Protein AF-A0A959W5G0-F1 (afdb_monomer_lite)

Secondary structure (DSSP, 8-state):
-EEEEETTTTEEEEESS--S---EEEEEETTTEEEEEETTEEEEEEEESTTGGGGGHHHHHHHH---HHHHHHHHHHHHT-TTS-EE-----GGGS-S----

Sequence (102 aa):
MKAYYDSKADAIGIELVPVDRIDEDYAVHDTYCHVGRLDGQPFTIEFLGTPEALEYVEEAAKVTGVNPQLLVAVTKAVLAAPDRDITFEFDDPFYENESLVA

Foldseek 3Di:
DKWAADPVQRKIKDFPDDDPDFDDKDPLPPAAWIFTDDPNATGMIMGGDPPVSLVCLVSVCVSRVNDSVVSNVRVVVCVVPNPDMDDDDDPDVPPPDPDPDD

Radius of gyration: 13.43 Å; chains: 1; bounding box: 36×28×38 Å

pLDDT: mean 79.84, std 14.94, range [34.97, 92.38]

Structure (mmCIF, N/CA/C/O backbone):
data_AF-A0A959W5G0-F1
#
_entry.id   AF-A0A959W5G0-F1
#
loop_
_atom_site.group_PDB
_atom_site.id
_atom_site.type_symbol
_atom_site.label_atom_id
_atom_site.label_alt_id
_atom_site.label_comp_id
_atom_site.label_asym_id
_atom_site.label_entity_id
_atom_site.label_seq_id
_atom_site.pdbx_PDB_ins_code
_atom_site.Cartn_x
_atom_site.Cartn_y
_atom_site.Cartn_z
_atom_site.occupancy
_atom_site.B_iso_or_equiv
_atom_site.auth_seq_id
_atom_site.auth_comp_id
_atom_site.auth_asym_id
_atom_site.auth_atom_id
_atom_site.pdbx_PDB_model_num
ATOM 1 N N . MET A 1 1 ? -7.468 -9.614 2.327 1.00 85.62 1 MET A N 1
ATOM 2 C CA . MET A 1 1 ? -6.685 -8.552 1.658 1.00 85.62 1 MET A CA 1
ATOM 3 C C . MET A 1 1 ? -6.486 -8.926 0.192 1.00 85.62 1 MET A C 1
ATOM 5 O O . MET A 1 1 ? -6.278 -10.100 -0.108 1.00 85.62 1 MET A O 1
ATOM 9 N N . LYS A 1 2 ? -6.546 -7.968 -0.732 1.00 88.69 2 LYS A N 1
ATOM 10 C CA . LYS A 1 2 ? -6.262 -8.178 -2.161 1.00 88.69 2 LYS A CA 1
ATOM 11 C C . LYS A 1 2 ? -5.194 -7.186 -2.606 1.00 88.69 2 LYS A C 1
ATOM 13 O O . LYS A 1 2 ? -5.238 -6.041 -2.188 1.00 88.69 2 LYS A O 1
ATOM 18 N N . ALA A 1 3 ? -4.248 -7.606 -3.436 1.00 90.81 3 ALA A N 1
ATOM 19 C CA . ALA A 1 3 ? -3.251 -6.709 -4.001 1.00 90.81 3 ALA A CA 1
ATOM 20 C C . ALA A 1 3 ? -3.083 -6.933 -5.504 1.00 90.81 3 ALA A C 1
ATOM 22 O O . ALA A 1 3 ? -3.235 -8.054 -5.994 1.00 90.81 3 ALA A O 1
ATOM 23 N N . TYR A 1 4 ? -2.780 -5.868 -6.235 1.00 91.31 4 TYR A N 1
ATOM 24 C CA . TYR A 1 4 ? -2.648 -5.888 -7.688 1.00 91.31 4 TYR A CA 1
ATOM 25 C C . TYR A 1 4 ? -1.644 -4.836 -8.157 1.00 91.31 4 TYR A C 1
ATOM 27 O O . TYR A 1 4 ? -1.378 -3.854 -7.463 1.00 91.31 4 TYR A O 1
ATOM 35 N N . TYR A 1 5 ? -1.085 -5.057 -9.344 1.00 91.31 5 TYR A N 1
ATOM 36 C CA . TYR A 1 5 ? -0.242 -4.080 -10.022 1.00 91.31 5 TYR A CA 1
ATOM 37 C C . TYR A 1 5 ? -1.059 -3.363 -11.100 1.00 91.31 5 TYR A C 1
ATOM 39 O O . TYR A 1 5 ? -1.640 -4.006 -11.976 1.00 91.31 5 TYR A O 1
ATOM 47 N N . ASP A 1 6 ? -1.100 -2.034 -11.050 1.00 89.69 6 ASP A N 1
ATOM 48 C CA . ASP A 1 6 ? -1.635 -1.203 -12.123 1.00 89.69 6 ASP A CA 1
ATOM 49 C C . ASP A 1 6 ? -0.486 -0.737 -13.023 1.00 89.69 6 ASP A C 1
ATOM 51 O O . ASP A 1 6 ? 0.235 0.213 -12.724 1.00 89.69 6 ASP A O 1
ATOM 55 N N . SER A 1 7 ? -0.343 -1.398 -14.170 1.00 87.69 7 SER A N 1
ATOM 56 C CA . SER A 1 7 ? 0.690 -1.071 -15.159 1.00 87.69 7 SER A CA 1
ATOM 57 C C . SER A 1 7 ? 0.500 0.281 -15.854 1.00 87.69 7 SER A C 1
ATOM 59 O O . SER A 1 7 ? 1.441 0.777 -16.472 1.00 87.69 7 SER A O 1
ATOM 61 N N . LYS A 1 8 ? -0.689 0.894 -15.795 1.00 88.00 8 LYS A N 1
ATOM 62 C CA . LYS A 1 8 ? -0.922 2.232 -16.365 1.00 88.00 8 LYS A CA 1
ATOM 63 C C . LYS A 1 8 ? -0.449 3.329 -15.424 1.00 88.00 8 LYS A C 1
ATOM 65 O O . LYS A 1 8 ? 0.040 4.350 -15.902 1.00 88.00 8 LYS A O 1
ATOM 70 N N . ALA A 1 9 ? -0.640 3.120 -14.125 1.00 86.44 9 ALA A N 1
ATOM 71 C CA . ALA A 1 9 ? -0.206 4.036 -13.078 1.00 86.44 9 ALA A CA 1
ATOM 72 C C . ALA A 1 9 ? 1.222 3.746 -12.582 1.00 86.44 9 ALA A C 1
ATOM 74 O O . ALA A 1 9 ? 1.784 4.574 -11.873 1.00 86.44 9 ALA A O 1
ATOM 75 N N . ASP A 1 10 ? 1.798 2.600 -12.965 1.00 89.00 10 ASP A N 1
ATOM 76 C CA . ASP A 1 10 ? 3.037 2.059 -12.394 1.00 89.00 10 ASP A CA 1
ATOM 77 C C . ASP A 1 10 ? 2.959 1.998 -10.860 1.00 89.00 10 ASP A C 1
ATOM 79 O O . ASP A 1 10 ? 3.749 2.600 -10.124 1.00 89.00 10 ASP A O 1
ATOM 83 N N . ALA A 1 11 ? 1.908 1.320 -10.393 1.00 91.06 11 ALA A N 1
ATOM 84 C CA . ALA A 1 11 ? 1.465 1.370 -9.011 1.00 91.06 11 ALA A CA 1
ATOM 85 C C . ALA A 1 11 ? 1.091 -0.003 -8.455 1.00 91.06 11 ALA A C 1
ATOM 87 O O . ALA A 1 11 ? 0.666 -0.899 -9.184 1.00 91.06 11 ALA A O 1
ATOM 88 N N . ILE A 1 12 ? 1.186 -0.150 -7.135 1.00 91.81 12 ILE A N 1
ATOM 89 C CA . ILE A 1 12 ? 0.659 -1.301 -6.399 1.00 91.81 12 ILE A CA 1
ATOM 90 C C . ILE A 1 12 ? -0.513 -0.842 -5.550 1.00 91.81 12 ILE A C 1
ATOM 92 O O . ILE A 1 12 ? -0.336 -0.041 -4.634 1.00 91.81 12 ILE A O 1
ATOM 96 N N . GLY A 1 13 ? -1.687 -1.397 -5.833 1.00 92.00 13 GLY A N 1
ATOM 97 C CA . GLY A 1 13 ? -2.872 -1.251 -4.999 1.00 92.00 13 GLY A CA 1
ATOM 98 C C . GLY A 1 13 ? -2.988 -2.417 -4.023 1.00 92.00 13 GLY A C 1
ATOM 99 O O . GLY A 1 13 ? -2.797 -3.575 -4.402 1.00 92.00 13 GLY A O 1
ATOM 100 N N . ILE A 1 14 ? -3.303 -2.119 -2.765 1.00 91.75 14 ILE A N 1
ATOM 101 C CA . ILE A 1 14 ? -3.583 -3.094 -1.708 1.00 91.75 14 ILE A CA 1
ATOM 102 C C . ILE A 1 14 ? -4.918 -2.733 -1.059 1.00 91.75 14 ILE A C 1
ATOM 104 O O . ILE A 1 14 ? -5.024 -1.746 -0.342 1.00 91.75 14 ILE A O 1
ATOM 108 N N . GLU A 1 15 ? -5.931 -3.559 -1.271 1.00 90.88 15 GLU A N 1
ATOM 109 C CA . GLU A 1 15 ? -7.229 -3.499 -0.604 1.00 90.88 15 GLU A CA 1
ATOM 110 C C . GLU A 1 15 ? -7.161 -4.275 0.719 1.00 90.88 15 GLU A C 1
ATOM 112 O O . GLU A 1 15 ? -6.989 -5.504 0.748 1.00 90.88 15 GLU A O 1
ATOM 117 N N . LEU A 1 16 ? -7.306 -3.556 1.830 1.00 87.88 16 LEU A N 1
ATOM 118 C CA . LEU A 1 16 ? -7.340 -4.110 3.183 1.00 87.88 16 LEU A CA 1
ATOM 119 C C . LEU A 1 16 ? -8.700 -4.748 3.465 1.00 87.88 16 LEU A C 1
ATOM 121 O O . LEU A 1 16 ? -8.763 -5.888 3.931 1.00 87.88 16 LEU A O 1
ATOM 125 N N . VAL A 1 17 ? -9.772 -4.049 3.086 1.00 81.25 17 VAL A N 1
ATOM 126 C CA . VAL A 1 17 ? -11.157 -4.520 3.159 1.00 81.25 17 VAL A CA 1
ATOM 127 C C . VAL A 1 17 ? -11.868 -4.286 1.822 1.00 81.25 17 VAL A C 1
ATOM 129 O O . VAL A 1 17 ? -11.591 -3.292 1.149 1.00 81.25 17 VAL A O 1
ATOM 132 N N . PRO A 1 18 ? -12.775 -5.188 1.409 1.00 71.94 18 PRO A N 1
ATOM 133 C CA . PRO A 1 18 ? -13.557 -4.997 0.197 1.00 71.94 18 PRO A CA 1
ATOM 134 C C . PRO A 1 18 ? -14.555 -3.857 0.409 1.00 71.94 18 PRO A C 1
ATOM 136 O O . PRO A 1 18 ? -15.421 -3.941 1.280 1.00 71.94 18 PRO A O 1
ATOM 139 N N . VAL A 1 19 ? -14.445 -2.799 -0.390 1.00 70.44 19 VAL A N 1
ATOM 140 C CA . VAL A 1 19 ? -15.386 -1.675 -0.373 1.00 70.44 19 VAL A CA 1
ATOM 141 C C . VAL A 1 19 ? -15.773 -1.290 -1.791 1.00 70.44 19 VAL A C 1
ATOM 143 O O . VAL A 1 19 ? -14.963 -1.346 -2.712 1.00 70.44 19 VAL A O 1
ATOM 146 N N . ASP A 1 20 ? -17.018 -0.849 -1.950 1.00 68.31 20 ASP A N 1
ATOM 147 C CA . ASP A 1 20 ? -17.540 -0.391 -3.241 1.00 68.31 20 ASP A CA 1
ATOM 148 C C . ASP A 1 20 ? -17.317 1.119 -3.464 1.00 68.31 20 ASP A C 1
ATOM 150 O O . ASP A 1 20 ? -17.706 1.655 -4.507 1.00 68.31 20 ASP A O 1
ATOM 154 N N . ARG A 1 21 ? -16.770 1.838 -2.467 1.00 59.53 21 ARG A N 1
ATOM 155 C CA . ARG A 1 21 ? -16.638 3.306 -2.450 1.00 59.53 21 ARG A CA 1
ATOM 156 C C . ARG A 1 21 ? -15.424 3.778 -1.653 1.00 59.53 21 ARG A C 1
ATOM 158 O O . ARG A 1 21 ? -15.076 3.178 -0.642 1.00 59.53 21 ARG A O 1
ATOM 165 N N . ILE A 1 22 ? -14.841 4.883 -2.117 1.00 60.81 22 ILE A N 1
ATOM 166 C CA . ILE A 1 22 ? -13.772 5.638 -1.456 1.00 60.81 22 ILE A CA 1
ATOM 167 C C . ILE A 1 22 ? -14.374 6.968 -1.013 1.00 60.81 22 ILE A C 1
ATOM 169 O O . ILE A 1 22 ? -14.887 7.698 -1.865 1.00 60.81 22 ILE A O 1
ATOM 173 N N . ASP A 1 23 ? -14.305 7.275 0.280 1.00 64.81 23 ASP A N 1
ATOM 174 C CA . ASP A 1 23 ? -14.794 8.554 0.805 1.00 64.81 23 ASP A CA 1
ATOM 175 C C . ASP A 1 23 ? -13.670 9.596 0.860 1.00 64.81 23 ASP A C 1
ATOM 177 O O . ASP A 1 23 ? -13.871 10.737 0.443 1.00 64.81 23 ASP A O 1
ATOM 181 N N . GLU A 1 24 ? -12.472 9.204 1.311 1.00 67.50 24 GLU A N 1
ATOM 182 C CA . GLU A 1 24 ? -11.327 10.107 1.468 1.00 67.50 24 GLU A CA 1
ATOM 183 C C . GLU A 1 24 ? -9.997 9.420 1.111 1.00 67.50 24 GLU A C 1
ATOM 185 O O . GLU A 1 24 ? -9.801 8.236 1.392 1.00 67.50 24 GLU A O 1
ATOM 190 N N . ASP A 1 25 ? -9.066 10.175 0.518 1.00 73.12 25 ASP A N 1
ATOM 191 C CA . ASP A 1 25 ? -7.672 9.756 0.312 1.00 73.12 25 ASP A CA 1
ATOM 192 C C . ASP A 1 25 ? -6.744 10.517 1.273 1.00 73.12 25 ASP A C 1
ATOM 194 O O . ASP A 1 25 ? -6.829 11.742 1.405 1.00 73.12 25 ASP A O 1
ATOM 198 N N . TYR A 1 26 ? -5.868 9.786 1.960 1.00 77.50 26 TYR A N 1
ATOM 199 C CA . TYR A 1 26 ? -4.862 10.307 2.878 1.00 77.50 26 TYR A CA 1
ATOM 200 C C . TYR A 1 26 ? -3.462 10.043 2.316 1.00 77.50 26 TYR A C 1
ATOM 202 O O . TYR A 1 26 ? -2.990 8.905 2.294 1.00 77.50 26 TYR A O 1
ATOM 210 N N . ALA A 1 27 ? -2.751 11.102 1.926 1.00 80.38 27 ALA A N 1
ATOM 211 C CA . ALA A 1 27 ? -1.360 10.987 1.503 1.00 80.38 27 ALA A CA 1
ATOM 212 C C . ALA A 1 27 ? -0.452 10.682 2.710 1.00 80.38 27 ALA A C 1
ATOM 214 O O . ALA A 1 27 ? -0.287 11.500 3.616 1.00 80.38 27 ALA A O 1
ATOM 215 N N . VAL A 1 28 ? 0.162 9.497 2.715 1.00 75.50 28 VAL A N 1
ATOM 216 C CA . VAL A 1 28 ? 1.277 9.161 3.621 1.00 75.50 28 VAL A CA 1
ATOM 217 C C . VAL A 1 28 ? 2.563 9.814 3.112 1.00 75.50 28 VAL A C 1
ATOM 219 O O . VAL A 1 28 ? 3.368 10.308 3.899 1.00 75.50 28 VAL A O 1
ATOM 222 N N . HIS A 1 29 ? 2.722 9.859 1.790 1.00 83.94 29 HIS A N 1
ATOM 223 C CA . HIS A 1 29 ? 3.695 10.670 1.078 1.00 83.94 29 HIS A CA 1
ATOM 224 C C . HIS A 1 29 ? 3.042 11.211 -0.194 1.00 83.94 29 HIS A C 1
ATOM 226 O O . HIS A 1 29 ? 2.557 10.418 -0.996 1.00 83.94 29 HIS A O 1
ATOM 232 N N . ASP A 1 30 ? 3.119 12.526 -0.415 1.00 79.00 30 ASP A N 1
ATOM 233 C CA . ASP A 1 30 ? 2.403 13.273 -1.470 1.00 79.00 30 ASP A CA 1
ATOM 234 C C . ASP A 1 30 ? 2.573 12.744 -2.907 1.00 79.00 30 ASP A C 1
ATOM 236 O O . ASP A 1 30 ? 1.870 13.179 -3.815 1.00 79.00 30 ASP A O 1
ATOM 240 N N . THR A 1 31 ? 3.556 11.876 -3.151 1.00 80.62 31 THR A N 1
ATOM 241 C CA . THR A 1 31 ? 3.870 11.343 -4.489 1.00 80.62 31 THR A CA 1
ATOM 242 C C . THR A 1 31 ? 3.896 9.820 -4.572 1.00 80.62 31 THR A C 1
ATOM 244 O O . THR A 1 31 ? 3.714 9.286 -5.657 1.00 80.62 31 THR A O 1
ATOM 247 N N . TYR A 1 32 ? 4.170 9.113 -3.474 1.00 85.75 32 TYR A N 1
ATOM 248 C CA . TYR A 1 32 ? 4.593 7.704 -3.553 1.00 85.75 32 TYR A CA 1
ATOM 249 C C . TYR A 1 32 ? 3.765 6.760 -2.685 1.00 85.75 32 TYR A C 1
ATOM 251 O O . TYR A 1 32 ? 3.847 5.548 -2.875 1.00 85.75 32 TYR A O 1
ATOM 259 N N . CYS A 1 33 ? 2.979 7.279 -1.737 1.00 90.62 33 CYS A N 1
ATOM 260 C CA . CYS A 1 33 ? 2.205 6.441 -0.833 1.00 90.62 33 CYS A CA 1
ATOM 261 C C . CYS A 1 33 ? 0.914 7.135 -0.403 1.00 90.62 33 CYS A C 1
ATOM 263 O O . CYS A 1 33 ? 0.939 8.145 0.304 1.00 90.62 33 CYS A O 1
ATOM 265 N N . HIS A 1 34 ? -0.208 6.533 -0.762 1.00 91.19 34 HIS A N 1
ATOM 266 C CA . HIS A 1 34 ? -1.552 7.004 -0.458 1.00 91.19 34 HIS A CA 1
ATOM 267 C C . HIS A 1 34 ? -2.306 5.927 0.325 1.00 91.19 34 HIS A C 1
ATOM 269 O O . HIS A 1 34 ? -2.058 4.733 0.159 1.00 91.19 34 HIS A O 1
ATOM 275 N N . VAL A 1 35 ? -3.188 6.338 1.229 1.00 89.94 35 VAL A N 1
ATOM 276 C CA . VAL A 1 3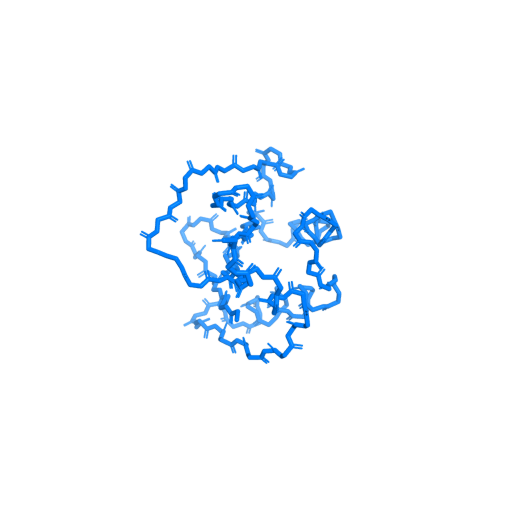5 ? -4.033 5.451 2.031 1.00 89.94 35 VAL A CA 1
ATOM 277 C C . VAL A 1 35 ? -5.465 5.936 1.908 1.00 89.94 35 VAL A C 1
ATOM 279 O O . VAL A 1 35 ? -5.823 6.980 2.453 1.00 89.94 35 VAL A O 1
ATOM 282 N N . GLY A 1 36 ? -6.306 5.140 1.259 1.00 87.88 36 GLY A N 1
ATOM 283 C CA . GLY A 1 36 ? -7.735 5.401 1.238 1.00 87.88 36 GLY A CA 1
ATOM 284 C C . GLY A 1 36 ? -8.353 5.117 2.605 1.00 87.88 36 GLY A C 1
ATOM 285 O O . GLY A 1 36 ? -8.063 4.092 3.237 1.00 87.88 36 GLY A O 1
ATOM 286 N N . ARG A 1 37 ? -9.237 6.014 3.049 1.00 86.00 37 ARG A N 1
ATOM 287 C CA . ARG A 1 37 ? -10.029 5.871 4.272 1.00 86.00 37 ARG A CA 1
ATOM 288 C C . ARG A 1 37 ? -11.532 5.872 3.992 1.00 86.00 37 ARG A C 1
ATOM 290 O O . ARG A 1 37 ? -12.025 6.588 3.123 1.00 86.00 37 ARG A O 1
ATOM 297 N N . LEU A 1 38 ? -12.245 5.053 4.757 1.00 82.88 38 LEU A N 1
ATOM 298 C CA . LEU A 1 38 ? -13.698 4.948 4.790 1.00 82.88 38 LEU A CA 1
ATOM 299 C C . LEU A 1 38 ? -14.120 5.027 6.257 1.00 82.88 38 LEU A C 1
ATOM 301 O O . LEU A 1 38 ? -13.598 4.276 7.077 1.00 82.88 38 LEU A O 1
ATOM 305 N N . ASP A 1 39 ? -14.984 5.982 6.604 1.00 83.00 39 ASP A N 1
ATOM 306 C CA . ASP A 1 39 ? -15.387 6.255 7.994 1.00 83.00 39 ASP A CA 1
ATOM 307 C C . ASP A 1 39 ? -14.195 6.423 8.967 1.00 83.00 39 ASP A C 1
ATOM 309 O O . ASP A 1 39 ? -14.219 6.009 10.124 1.00 83.00 39 ASP A O 1
ATOM 313 N N . GLY A 1 40 ? -13.103 7.026 8.481 1.00 81.00 40 GLY A N 1
ATOM 314 C CA . GLY A 1 40 ? -11.867 7.230 9.244 1.00 81.00 40 GLY A CA 1
ATOM 315 C C . GLY A 1 40 ? -10.969 5.993 9.371 1.00 81.00 40 GLY A C 1
ATOM 316 O O . GLY A 1 40 ? -9.842 6.127 9.856 1.00 81.00 40 GLY A O 1
ATOM 317 N N . GLN A 1 41 ? -11.415 4.830 8.892 1.00 83.88 41 GLN A N 1
ATOM 318 C CA . GLN A 1 41 ? -10.664 3.577 8.897 1.00 83.88 41 GLN A CA 1
ATOM 319 C C . GLN A 1 41 ? -9.932 3.359 7.564 1.00 83.88 41 GLN A C 1
ATOM 321 O O . GLN A 1 41 ? -10.491 3.629 6.501 1.00 83.88 41 GLN A O 1
ATOM 326 N N . PRO A 1 42 ? -8.685 2.866 7.581 1.00 87.31 42 PRO A N 1
ATOM 327 C CA . PRO A 1 42 ? -7.942 2.547 6.368 1.00 87.31 42 PRO A CA 1
ATOM 328 C C . PRO A 1 42 ? -8.590 1.362 5.637 1.00 87.31 42 PRO A C 1
ATOM 330 O O . PRO A 1 42 ? -8.869 0.325 6.242 1.00 87.31 42 PRO A O 1
ATOM 333 N N . PHE A 1 43 ? -8.794 1.495 4.327 1.00 88.12 43 PHE A N 1
ATOM 334 C CA . PHE A 1 43 ? -9.330 0.410 3.496 1.00 88.12 43 PHE A CA 1
ATOM 335 C C . PHE A 1 43 ? -8.451 0.076 2.289 1.00 88.12 43 PHE A C 1
ATOM 337 O O . PHE A 1 43 ? -8.506 -1.055 1.810 1.00 88.12 43 PHE A O 1
ATOM 344 N N . THR A 1 44 ? -7.627 1.011 1.812 1.00 90.94 44 THR A N 1
ATOM 345 C CA . THR A 1 44 ? -6.658 0.773 0.732 1.00 90.94 44 THR A CA 1
ATOM 346 C C . THR A 1 44 ? -5.310 1.404 1.036 1.00 90.94 44 THR A C 1
ATOM 348 O O . THR A 1 44 ? -5.210 2.362 1.799 1.00 90.94 44 THR A O 1
ATOM 351 N N . ILE A 1 45 ? -4.271 0.863 0.411 1.00 92.00 45 ILE A N 1
ATOM 352 C CA . ILE A 1 45 ? -2.934 1.443 0.328 1.00 92.00 45 ILE A CA 1
ATOM 353 C C . ILE A 1 45 ? -2.542 1.440 -1.147 1.00 92.00 45 ILE A C 1
ATOM 355 O O . ILE A 1 45 ? -2.661 0.409 -1.807 1.00 92.00 45 ILE A O 1
ATOM 359 N N . GLU A 1 46 ? -2.065 2.567 -1.654 1.00 92.19 46 GLU A N 1
ATOM 360 C CA . GLU A 1 46 ? -1.530 2.690 -3.005 1.00 92.19 46 GLU A CA 1
ATOM 361 C C . GLU A 1 46 ? -0.074 3.155 -2.948 1.00 92.19 46 GLU A C 1
ATOM 363 O O . GLU A 1 46 ? 0.259 4.161 -2.318 1.00 92.19 46 GLU A O 1
ATOM 368 N N . PHE A 1 47 ? 0.795 2.398 -3.608 1.00 92.38 47 PHE A N 1
ATOM 369 C CA . PHE A 1 47 ? 2.220 2.668 -3.739 1.00 92.38 47 PHE A CA 1
ATOM 370 C C . PHE A 1 47 ? 2.524 3.032 -5.194 1.00 92.38 47 PHE A C 1
ATOM 372 O O . PHE A 1 47 ? 2.431 2.167 -6.063 1.00 92.38 47 PHE A O 1
ATOM 379 N N . LEU A 1 48 ? 2.888 4.287 -5.458 1.00 89.88 48 LEU A N 1
ATOM 380 C CA . LEU A 1 48 ? 3.179 4.805 -6.803 1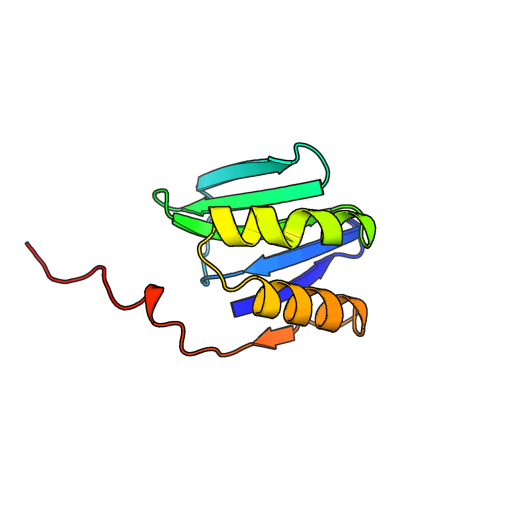.00 89.88 48 LEU A CA 1
ATOM 381 C C . LEU A 1 48 ? 4.684 4.793 -7.077 1.00 89.88 48 LEU A C 1
ATOM 383 O O . LEU A 1 48 ? 5.466 5.064 -6.170 1.00 89.88 48 LEU A O 1
ATOM 387 N N . GLY A 1 49 ? 5.096 4.556 -8.325 1.00 78.88 49 GLY A N 1
ATOM 388 C CA . GLY A 1 49 ? 6.510 4.621 -8.709 1.00 78.88 49 GLY A CA 1
ATOM 389 C C . GLY A 1 49 ? 7.312 3.490 -8.074 1.00 78.88 49 GLY A C 1
ATOM 390 O O . GLY A 1 49 ? 8.206 3.705 -7.258 1.00 78.88 49 GLY A O 1
ATOM 391 N N . THR A 1 50 ? 6.931 2.253 -8.376 1.00 75.44 50 THR A N 1
ATOM 392 C CA . THR A 1 50 ? 7.672 1.081 -7.902 1.00 75.44 50 THR A CA 1
ATOM 393 C C . THR A 1 50 ? 9.029 0.969 -8.607 1.00 75.44 50 THR A C 1
ATOM 395 O O . THR A 1 50 ? 9.043 1.040 -9.836 1.00 75.44 50 THR A O 1
ATOM 398 N N . PRO A 1 51 ? 10.161 0.694 -7.916 1.00 76.81 51 PRO A N 1
ATOM 399 C CA . PRO A 1 51 ? 10.335 0.169 -6.551 1.00 76.81 51 PRO A CA 1
ATOM 400 C C . PRO A 1 51 ? 10.543 1.196 -5.420 1.00 76.81 51 PRO A C 1
ATOM 402 O O . PRO A 1 51 ? 10.580 0.779 -4.261 1.00 76.81 51 PRO A O 1
ATOM 405 N N . GLU A 1 52 ? 10.684 2.488 -5.710 1.00 78.25 52 GLU A N 1
ATOM 406 C CA . GLU A 1 52 ? 10.955 3.556 -4.731 1.00 78.25 52 GLU A CA 1
ATOM 407 C C . GLU A 1 52 ? 9.887 3.609 -3.628 1.00 78.25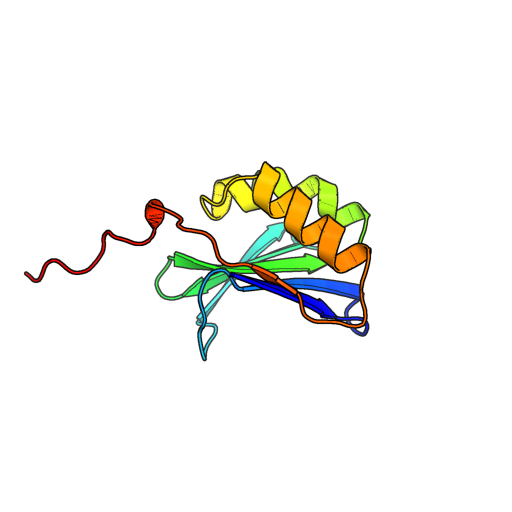 52 GLU A C 1
ATOM 409 O O . GLU A 1 52 ? 10.186 3.856 -2.460 1.00 78.25 52 GLU A O 1
ATOM 414 N N . ALA A 1 53 ? 8.648 3.254 -3.973 1.00 74.56 53 ALA A N 1
ATOM 415 C CA . ALA A 1 53 ? 7.530 3.173 -3.042 1.00 74.56 53 ALA A CA 1
ATOM 416 C C . ALA A 1 53 ? 7.737 2.196 -1.861 1.00 74.56 53 ALA A C 1
ATOM 418 O O . ALA A 1 53 ? 7.095 2.341 -0.819 1.00 74.56 53 ALA A O 1
ATOM 419 N N . LEU A 1 54 ? 8.638 1.208 -1.993 1.00 80.81 54 LEU A N 1
ATOM 420 C CA . LEU A 1 54 ? 8.942 0.239 -0.928 1.00 80.81 54 LEU A CA 1
ATOM 421 C C . LEU A 1 54 ? 9.526 0.896 0.327 1.00 80.81 54 LEU A C 1
ATOM 423 O O . LEU A 1 54 ? 9.403 0.328 1.413 1.00 80.81 54 LEU A O 1
ATOM 427 N N . GLU A 1 55 ? 10.141 2.071 0.191 1.00 86.75 55 GLU A N 1
ATOM 428 C CA . GLU A 1 55 ? 10.680 2.834 1.319 1.00 86.75 55 GLU A CA 1
ATOM 429 C C . GLU A 1 55 ? 9.577 3.302 2.279 1.00 86.75 55 GLU A C 1
ATOM 431 O O . GLU A 1 55 ? 9.835 3.425 3.471 1.00 86.75 55 GLU A O 1
ATOM 436 N N . TYR A 1 56 ? 8.342 3.464 1.789 1.00 88.69 56 TYR A N 1
ATOM 437 C CA . TYR A 1 56 ? 7.206 3.986 2.558 1.00 88.69 56 TYR A CA 1
ATOM 438 C C . TYR A 1 56 ? 6.322 2.903 3.186 1.00 88.69 56 TYR A C 1
ATOM 440 O O . TYR A 1 56 ? 5.285 3.197 3.786 1.00 88.69 56 TYR A O 1
ATOM 448 N N . VAL A 1 57 ? 6.697 1.626 3.051 1.00 89.81 57 VAL A N 1
ATOM 449 C CA . VAL A 1 57 ? 5.902 0.508 3.581 1.00 89.81 57 VAL A CA 1
ATOM 450 C C . VAL A 1 57 ? 5.796 0.569 5.104 1.00 89.81 57 VAL A C 1
ATOM 452 O O . VAL A 1 57 ? 4.746 0.245 5.661 1.00 89.81 57 VAL A O 1
ATOM 455 N N . GLU A 1 58 ? 6.853 1.000 5.796 1.00 88.69 58 GLU A N 1
ATOM 456 C CA . GLU A 1 58 ? 6.813 1.134 7.252 1.00 88.69 58 GLU A CA 1
ATOM 457 C C . GLU A 1 58 ? 5.888 2.266 7.710 1.00 88.69 58 GLU A C 1
ATOM 459 O O . GLU A 1 58 ? 5.172 2.102 8.702 1.00 88.69 58 GLU A O 1
ATOM 464 N N . GLU A 1 59 ? 5.871 3.410 7.024 1.00 90.69 59 GLU A N 1
ATOM 465 C CA . GLU A 1 59 ? 4.915 4.482 7.302 1.00 90.69 59 GLU A CA 1
ATOM 466 C C . GLU A 1 59 ? 3.480 4.040 7.010 1.00 90.69 59 GLU A C 1
ATOM 468 O O . GLU A 1 59 ? 2.605 4.231 7.857 1.00 90.69 59 GLU A O 1
ATOM 473 N N . ALA A 1 60 ? 3.239 3.392 5.867 1.00 90.81 60 ALA A N 1
ATOM 474 C CA . ALA A 1 60 ? 1.923 2.870 5.512 1.00 90.81 60 ALA A CA 1
ATOM 475 C C . ALA A 1 60 ? 1.413 1.875 6.566 1.00 90.81 60 ALA A C 1
ATOM 477 O O . ALA A 1 60 ? 0.273 1.980 7.018 1.00 90.81 60 ALA A O 1
ATOM 478 N N . ALA A 1 61 ? 2.271 0.964 7.033 1.00 90.88 61 ALA A N 1
ATOM 479 C CA . ALA A 1 61 ? 1.966 0.027 8.114 1.00 90.88 61 ALA A CA 1
ATOM 480 C C . ALA A 1 61 ? 1.569 0.743 9.414 1.00 90.88 61 ALA A C 1
ATOM 482 O O . ALA A 1 61 ? 0.572 0.394 10.038 1.00 90.88 61 ALA A O 1
ATOM 483 N N . LYS A 1 62 ? 2.308 1.786 9.814 1.00 88.81 62 LYS A N 1
ATOM 484 C CA . LYS A 1 62 ? 1.995 2.572 11.024 1.00 88.81 62 LYS A CA 1
ATOM 485 C C . LYS A 1 62 ? 0.649 3.285 10.915 1.00 88.81 62 LYS A C 1
ATOM 487 O O . LYS A 1 62 ? -0.082 3.341 11.898 1.00 88.81 62 LYS A O 1
ATOM 492 N N . VAL A 1 63 ? 0.335 3.838 9.744 1.00 88.44 63 VAL A N 1
ATOM 493 C CA . VAL A 1 63 ? -0.916 4.573 9.500 1.00 88.44 63 VAL A CA 1
ATOM 494 C C . VAL A 1 63 ? -2.113 3.633 9.428 1.00 88.44 63 VAL A C 1
ATOM 496 O O . VAL A 1 63 ? -3.194 3.993 9.890 1.00 88.44 63 VAL A O 1
ATOM 499 N N . THR A 1 64 ? -1.928 2.447 8.850 1.00 87.38 64 THR A N 1
ATOM 500 C CA . THR A 1 64 ? -3.014 1.485 8.629 1.00 87.38 64 THR A CA 1
ATOM 501 C C . THR A 1 64 ? -3.184 0.465 9.752 1.00 87.38 64 THR A C 1
ATOM 503 O O . THR A 1 64 ? -4.213 -0.196 9.818 1.00 87.38 64 THR A O 1
ATOM 506 N N . GLY A 1 65 ? -2.188 0.316 10.628 1.00 87.81 65 GLY A N 1
ATOM 507 C CA . GLY A 1 65 ? -2.146 -0.732 11.651 1.00 87.81 65 GLY A CA 1
ATOM 508 C C . GLY A 1 65 ? -1.753 -2.114 11.114 1.00 87.81 65 GLY A C 1
ATOM 509 O O . GLY A 1 65 ? -1.605 -3.048 11.900 1.00 87.81 65 GLY A O 1
ATOM 510 N N . VAL A 1 66 ? -1.541 -2.253 9.802 1.00 88.56 66 VAL A N 1
ATOM 511 C CA . VAL A 1 66 ? -1.167 -3.521 9.167 1.00 88.56 66 VAL A CA 1
ATOM 512 C C . VAL A 1 66 ? 0.268 -3.895 9.531 1.00 88.56 66 VAL A C 1
ATOM 514 O O . VAL A 1 66 ? 1.151 -3.045 9.642 1.00 88.56 66 VAL A O 1
ATOM 517 N N . ASN A 1 67 ? 0.534 -5.195 9.673 1.00 89.00 67 ASN A N 1
ATOM 518 C CA . ASN A 1 67 ? 1.886 -5.689 9.905 1.00 89.00 67 ASN A CA 1
ATOM 519 C C . ASN A 1 67 ? 2.848 -5.261 8.760 1.00 89.00 67 ASN A C 1
ATOM 521 O O . ASN A 1 67 ? 2.604 -5.586 7.595 1.00 89.00 67 ASN A O 1
ATOM 525 N N . PRO A 1 68 ? 3.979 -4.594 9.059 1.00 90.31 68 PRO A N 1
ATOM 526 C CA . PRO A 1 68 ? 4.889 -4.101 8.024 1.00 90.31 68 PRO A CA 1
ATOM 527 C C . PRO A 1 68 ? 5.565 -5.222 7.227 1.00 90.31 68 PRO A C 1
ATOM 529 O O . PRO A 1 68 ? 5.743 -5.094 6.018 1.00 90.31 68 PRO A O 1
ATOM 532 N N . GLN A 1 69 ? 5.913 -6.352 7.854 1.00 89.69 69 GLN A N 1
ATOM 533 C CA . GLN A 1 69 ? 6.487 -7.495 7.134 1.00 89.69 69 GLN A CA 1
ATOM 534 C C . GLN A 1 69 ? 5.477 -8.116 6.166 1.00 89.69 69 GLN A C 1
ATOM 536 O O . GLN A 1 69 ? 5.868 -8.584 5.095 1.00 89.69 69 GLN A O 1
ATOM 541 N N . LEU A 1 70 ? 4.191 -8.092 6.524 1.00 88.94 70 LEU A N 1
ATOM 542 C CA . LEU A 1 70 ? 3.111 -8.537 5.655 1.00 88.94 70 LEU A CA 1
ATOM 543 C C . LEU A 1 70 ? 2.999 -7.653 4.416 1.00 88.94 70 LEU A C 1
ATOM 545 O O . LEU A 1 70 ? 3.028 -8.177 3.305 1.00 88.94 70 LEU A O 1
ATOM 549 N N . LEU A 1 71 ? 2.961 -6.328 4.592 1.00 90.06 71 LEU A N 1
ATOM 550 C CA . LEU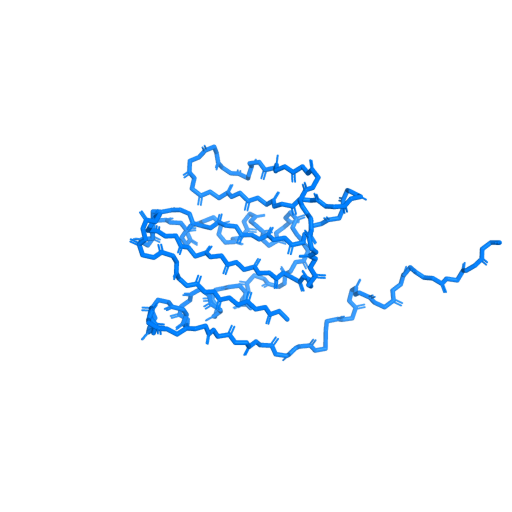 A 1 71 ? 2.937 -5.395 3.464 1.00 90.06 71 LEU A CA 1
ATOM 551 C C . LEU A 1 71 ? 4.154 -5.582 2.556 1.00 90.06 71 LEU A C 1
ATOM 553 O O . LEU A 1 71 ? 3.989 -5.711 1.349 1.00 90.06 71 LEU A O 1
ATOM 557 N N . VAL A 1 72 ? 5.365 -5.718 3.111 1.00 90.81 72 VAL A N 1
ATOM 558 C CA . VAL A 1 72 ? 6.566 -5.996 2.302 1.00 90.81 72 VAL A CA 1
ATOM 559 C C . VAL A 1 72 ? 6.410 -7.281 1.482 1.00 90.81 72 VAL A C 1
ATOM 561 O O . VAL A 1 72 ? 6.797 -7.314 0.311 1.00 90.81 72 VAL A O 1
ATOM 564 N N . ALA A 1 73 ? 5.881 -8.351 2.078 1.00 89.75 73 ALA A N 1
ATOM 565 C CA . ALA A 1 73 ? 5.689 -9.623 1.389 1.00 89.75 73 ALA A CA 1
ATOM 566 C C . ALA A 1 73 ? 4.664 -9.506 0.251 1.00 89.75 73 ALA A C 1
ATOM 568 O O . ALA A 1 73 ? 4.925 -9.992 -0.850 1.00 89.75 73 ALA A O 1
ATOM 569 N N . VAL A 1 74 ? 3.546 -8.821 0.499 1.00 89.69 74 VAL A N 1
ATOM 570 C CA . VAL A 1 74 ? 2.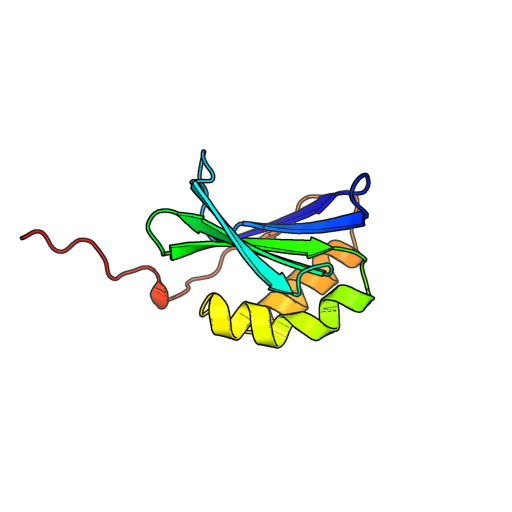491 -8.552 -0.486 1.00 89.69 74 VAL A CA 1
ATOM 571 C C . VAL A 1 74 ? 3.042 -7.735 -1.653 1.00 89.69 74 VAL A C 1
ATOM 573 O O . VAL A 1 74 ? 2.952 -8.173 -2.799 1.00 89.69 74 VAL A O 1
ATOM 576 N N . THR A 1 75 ? 3.702 -6.609 -1.375 1.00 89.38 75 THR A N 1
ATOM 577 C CA . THR A 1 75 ? 4.272 -5.731 -2.405 1.00 89.38 75 THR A CA 1
ATOM 578 C C . THR A 1 75 ? 5.300 -6.474 -3.262 1.00 89.38 75 THR A C 1
ATOM 580 O O . THR A 1 75 ? 5.259 -6.407 -4.489 1.00 89.38 75 THR A O 1
ATOM 583 N N . LYS A 1 76 ? 6.183 -7.275 -2.649 1.00 90.06 76 LYS A N 1
ATOM 584 C CA . LYS A 1 76 ? 7.148 -8.107 -3.392 1.00 90.06 76 LYS A CA 1
ATOM 585 C C . LYS A 1 76 ? 6.479 -9.183 -4.241 1.00 90.06 76 LYS A C 1
ATOM 587 O O . LYS A 1 76 ? 6.949 -9.457 -5.342 1.00 90.06 76 LYS A O 1
ATOM 592 N N . ALA A 1 77 ? 5.421 -9.811 -3.738 1.00 89.44 77 ALA A N 1
ATOM 593 C CA . ALA A 1 77 ? 4.693 -10.828 -4.485 1.00 89.44 77 ALA A CA 1
ATOM 594 C C . ALA A 1 77 ? 4.033 -10.230 -5.732 1.00 89.44 77 ALA A C 1
ATOM 596 O O . ALA A 1 77 ? 4.119 -10.835 -6.801 1.00 89.44 77 ALA A O 1
ATOM 597 N N . VAL A 1 78 ? 3.436 -9.041 -5.602 1.00 90.75 78 VAL A N 1
ATOM 598 C CA . VAL A 1 78 ? 2.824 -8.303 -6.716 1.00 90.75 78 VAL A CA 1
ATOM 599 C C . VAL A 1 78 ? 3.879 -7.935 -7.759 1.00 90.75 78 VAL A C 1
ATOM 601 O O . VAL A 1 78 ? 3.709 -8.258 -8.931 1.00 90.75 78 VAL A O 1
ATOM 604 N N . LEU A 1 79 ? 5.026 -7.387 -7.342 1.00 88.50 79 LEU A N 1
ATOM 605 C CA . LEU A 1 79 ? 6.141 -7.077 -8.251 1.00 88.50 79 LEU A CA 1
ATOM 606 C C . LEU A 1 79 ? 6.703 -8.308 -8.969 1.00 88.50 79 LEU A C 1
ATOM 608 O O . LEU A 1 79 ? 7.148 -8.220 -10.110 1.00 88.50 79 LEU A O 1
ATOM 612 N N . ALA A 1 80 ? 6.694 -9.467 -8.311 1.00 89.50 80 ALA A N 1
ATOM 613 C CA . ALA A 1 80 ? 7.144 -10.715 -8.915 1.00 89.50 80 ALA A CA 1
ATOM 614 C C . ALA A 1 80 ? 6.145 -11.280 -9.941 1.00 89.50 80 ALA A C 1
ATOM 616 O O . ALA A 1 80 ? 6.495 -12.198 -10.686 1.00 89.50 80 ALA A O 1
ATOM 617 N N . ALA A 1 81 ? 4.907 -10.782 -9.968 1.00 87.69 81 ALA A N 1
ATOM 618 C CA . ALA A 1 81 ? 3.873 -11.246 -10.877 1.00 87.69 81 ALA A CA 1
ATOM 619 C C . ALA A 1 81 ? 2.877 -10.128 -11.249 1.00 87.69 81 ALA A C 1
ATOM 621 O O . ALA A 1 81 ? 1.705 -10.212 -10.879 1.00 87.69 81 ALA A O 1
ATOM 622 N N . PRO A 1 82 ? 3.326 -9.117 -12.015 1.00 85.50 82 PRO A N 1
ATOM 623 C CA . PRO A 1 82 ? 2.545 -7.913 -12.307 1.00 85.50 82 PRO A CA 1
ATOM 624 C C . PRO A 1 82 ? 1.287 -8.170 -13.153 1.00 85.50 82 PRO A C 1
ATOM 626 O O . PRO A 1 82 ? 0.372 -7.357 -13.153 1.00 85.50 82 PRO A O 1
ATOM 629 N N . ASP A 1 83 ? 1.211 -9.308 -13.849 1.00 87.50 83 ASP A N 1
ATOM 630 C CA . ASP A 1 83 ? 0.090 -9.651 -14.736 1.00 87.50 83 ASP A CA 1
ATOM 631 C C . ASP A 1 83 ? -1.065 -10.383 -14.025 1.00 87.50 83 ASP A C 1
ATOM 633 O O . ASP A 1 83 ? -1.950 -10.943 -14.679 1.00 87.50 83 ASP A O 1
ATOM 637 N N . ARG A 1 84 ? -1.050 -10.459 -12.688 1.00 79.62 84 ARG A N 1
ATOM 638 C CA . ARG A 1 84 ? -2.105 -11.124 -11.914 1.00 79.62 84 ARG A CA 1
ATOM 639 C C . ARG A 1 84 ? -2.413 -10.412 -10.606 1.00 79.62 84 ARG A C 1
ATOM 641 O O . ARG A 1 84 ? -1.517 -9.960 -9.899 1.00 79.62 84 ARG A O 1
ATOM 648 N N . ASP A 1 85 ? -3.687 -10.453 -10.242 1.00 80.75 85 ASP A N 1
ATOM 649 C CA . ASP A 1 85 ? -4.128 -10.126 -8.893 1.00 80.75 85 ASP A CA 1
ATOM 650 C C . ASP A 1 85 ? -3.635 -11.204 -7.922 1.00 80.75 85 ASP A C 1
ATOM 652 O O . ASP A 1 85 ? -3.660 -12.405 -8.221 1.00 80.75 85 ASP A O 1
ATOM 656 N N . ILE A 1 86 ? -3.209 -10.778 -6.736 1.00 81.44 86 ILE A N 1
ATOM 657 C CA . ILE A 1 86 ? -2.799 -11.666 -5.657 1.00 81.44 86 ILE A CA 1
ATOM 658 C C . ILE A 1 86 ? -3.732 -11.446 -4.476 1.00 81.44 86 ILE A C 1
ATOM 660 O O . ILE A 1 86 ? -3.746 -10.395 -3.836 1.00 81.44 86 ILE A O 1
ATOM 664 N N . THR A 1 87 ? -4.535 -12.462 -4.186 1.00 82.31 87 THR A N 1
ATOM 665 C CA . THR A 1 87 ? -5.385 -12.485 -2.999 1.00 82.31 87 THR A CA 1
ATOM 666 C C . THR A 1 87 ? -4.624 -13.117 -1.851 1.00 82.31 87 THR A C 1
ATOM 668 O O . THR A 1 87 ? -4.004 -14.170 -2.012 1.00 82.31 87 THR A O 1
ATOM 671 N N . PHE A 1 88 ? -4.710 -12.488 -0.685 1.00 75.00 88 PHE A N 1
ATOM 672 C CA . PHE A 1 88 ? -4.175 -13.034 0.542 1.00 75.00 88 PHE A CA 1
ATOM 673 C C . PHE A 1 88 ? -5.252 -13.097 1.625 1.00 75.00 88 PHE A C 1
ATOM 675 O O . PHE A 1 88 ? -5.940 -12.112 1.923 1.00 75.00 88 PHE A O 1
ATOM 682 N N . GLU A 1 89 ? -5.363 -14.269 2.235 1.00 70.44 89 GLU A N 1
ATOM 683 C CA . GLU A 1 89 ? -6.206 -14.504 3.400 1.00 70.44 89 GLU A CA 1
ATOM 684 C C . GLU A 1 89 ? -5.328 -14.472 4.646 1.00 70.44 89 GLU A C 1
ATOM 686 O O . GLU A 1 89 ? -4.318 -15.175 4.729 1.00 70.44 89 GLU A O 1
ATOM 691 N N . PHE A 1 90 ? -5.702 -13.623 5.596 1.00 65.56 90 PHE A N 1
ATOM 692 C CA . PHE A 1 90 ? -5.029 -13.508 6.878 1.00 65.56 90 PHE A CA 1
ATOM 693 C C . PHE A 1 90 ? -6.091 -13.380 7.964 1.00 65.56 90 PHE A C 1
ATOM 695 O O . PHE A 1 90 ? -7.022 -12.588 7.814 1.00 65.56 90 PHE A O 1
ATOM 702 N N . ASP A 1 91 ? -5.914 -14.118 9.055 1.00 56.69 91 ASP A N 1
ATOM 703 C CA . ASP A 1 91 ? -6.654 -13.897 10.293 1.00 56.69 91 ASP A CA 1
ATOM 704 C C . ASP A 1 91 ? -6.005 -12.706 11.012 1.00 56.69 91 ASP A C 1
ATOM 706 O O . ASP A 1 91 ? -5.091 -12.879 11.821 1.00 56.69 91 ASP A O 1
ATOM 710 N N . ASP A 1 92 ? -6.392 -11.482 10.645 1.00 53.09 92 ASP A N 1
ATOM 711 C CA . ASP A 1 92 ? -5.922 -10.281 11.337 1.00 53.09 92 ASP A CA 1
ATOM 712 C C . ASP A 1 92 ? -6.843 -9.985 12.539 1.00 53.09 92 ASP A C 1
ATOM 714 O O . ASP A 1 92 ? -8.004 -9.610 12.341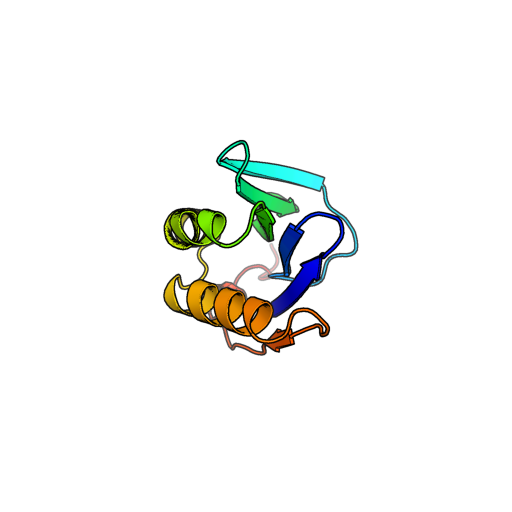 1.00 53.09 92 ASP A O 1
ATOM 718 N N . PRO A 1 93 ? -6.377 -10.147 13.796 1.00 49.22 93 PRO A N 1
ATOM 719 C CA . PRO A 1 93 ? -7.210 -9.969 14.988 1.00 49.22 93 PRO A CA 1
ATOM 720 C C . PRO A 1 93 ? -7.670 -8.519 15.216 1.00 49.22 93 PRO A C 1
ATOM 722 O O . PRO A 1 93 ? -8.450 -8.267 16.134 1.00 49.22 93 PRO A O 1
ATOM 725 N N . PHE A 1 94 ? -7.202 -7.552 14.420 1.00 51.03 94 PHE A N 1
ATOM 726 C CA . PHE A 1 94 ? -7.563 -6.141 14.574 1.00 51.03 94 PHE A CA 1
ATOM 727 C C . PHE A 1 94 ? -8.908 -5.748 13.940 1.00 51.03 94 PHE A C 1
ATOM 729 O O . PHE A 1 94 ? -9.404 -4.666 14.245 1.00 51.03 94 PHE A O 1
ATOM 736 N N . TYR A 1 95 ? -9.545 -6.618 13.144 1.00 48.75 95 TYR A N 1
ATOM 737 C CA . TYR A 1 95 ? -10.849 -6.337 12.515 1.00 48.75 95 TYR A CA 1
ATOM 738 C C . TYR A 1 95 ? -12.072 -6.965 13.227 1.00 48.75 95 TYR A C 1
ATOM 740 O O . TYR A 1 95 ? -13.200 -6.756 12.789 1.00 48.75 95 TYR A O 1
ATOM 748 N N . GLU A 1 96 ? -11.905 -7.678 14.351 1.00 41.91 96 GLU A N 1
ATOM 749 C CA . GLU A 1 96 ? -13.021 -8.308 15.097 1.00 41.91 96 GLU A CA 1
ATOM 750 C C . GLU A 1 96 ? -13.677 -7.422 16.183 1.00 41.91 96 GLU A C 1
ATOM 752 O O . GLU A 1 96 ? -14.317 -7.944 17.096 1.00 41.91 96 GLU A O 1
ATOM 757 N N . ASN A 1 97 ? -13.550 -6.090 16.150 1.00 40.75 97 ASN A N 1
ATOM 758 C CA . ASN A 1 97 ? -13.994 -5.278 17.294 1.00 40.75 97 ASN A CA 1
ATOM 759 C C . ASN A 1 97 ? -14.755 -3.986 16.994 1.00 40.75 97 ASN A C 1
ATOM 761 O O . ASN A 1 97 ? -14.581 -3.022 17.722 1.00 40.75 97 ASN A O 1
ATOM 765 N N . GLU A 1 98 ? -15.684 -3.973 16.036 1.00 43.78 98 GLU A N 1
ATOM 766 C CA . GLU A 1 98 ? -16.768 -2.972 16.044 1.00 43.78 98 GLU A CA 1
ATOM 767 C C . GLU A 1 98 ? -18.099 -3.568 15.567 1.00 43.78 98 GLU A C 1
ATOM 769 O O . GLU A 1 98 ? -18.517 -3.376 14.431 1.00 43.78 98 GLU A O 1
ATOM 774 N N . SER A 1 99 ? -18.786 -4.306 16.448 1.00 41.81 99 SER A N 1
ATOM 775 C CA . SER A 1 99 ? -20.261 -4.386 16.481 1.00 41.81 99 SER A CA 1
ATOM 776 C C . SER A 1 99 ? -20.749 -5.114 17.740 1.00 41.81 99 SER A C 1
ATOM 778 O O . SER A 1 99 ? -21.321 -6.199 17.687 1.00 41.81 99 SER A O 1
ATOM 780 N N . LEU A 1 100 ? -20.563 -4.484 18.900 1.00 34.97 100 LEU A N 1
ATOM 781 C CA . LEU A 1 100 ? -21.430 -4.707 20.058 1.00 34.97 100 LEU A CA 1
ATOM 782 C C . LEU A 1 100 ? -22.237 -3.427 20.281 1.00 34.97 100 LEU A C 1
ATOM 784 O O . LEU A 1 100 ? -21.830 -2.510 20.982 1.00 34.97 100 LEU A O 1
ATOM 788 N N . VAL A 1 101 ? -23.345 -3.399 19.540 1.00 37.78 101 VAL A N 1
ATOM 789 C CA . VAL A 1 101 ? -24.627 -2.722 19.772 1.00 37.78 101 VAL A CA 1
ATOM 790 C C . VAL A 1 101 ? -24.700 -1.918 21.080 1.00 37.78 101 VAL A C 1
ATOM 792 O O . VAL A 1 101 ? -24.653 -2.497 22.167 1.00 37.78 101 VAL A O 1
ATOM 795 N N . ALA A 1 102 ? -24.890 -0.601 20.949 1.00 36.12 102 ALA A N 1
ATOM 796 C CA . ALA A 1 102 ? -25.523 0.235 21.970 1.00 36.12 102 ALA A CA 1
ATOM 797 C C . ALA A 1 102 ? -27.049 0.212 21.798 1.00 36.12 102 ALA A C 1
ATOM 799 O O . ALA A 1 102 ? -27.504 0.185 20.630 1.00 36.12 102 ALA A O 1
#